Protein AF-A0A7V4UL95-F1 (afdb_monomer)

Foldseek 3Di:
DVVVVVVVVVVVVVVQCVVVVDDDCVSVDVVV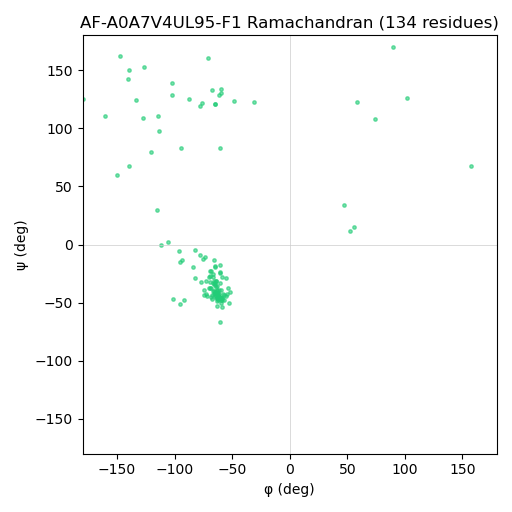VVVQVLLCQQLAVPDPRRSVVSCVPVVVVLVVLVVPVVCSVVVSVVVSVVSCVVPVRHPVVVVVVVQWDQDPPPRDTDGLPDLADPPPRDGSDDDDPPDDDDDD

Nearest PDB structures (foldseek):
  9dby-assembly1_M  TM=7.085E-01  e=1.133E+00  Homo sapiens
  4xxb-assembly1_B  TM=6.415E-01  e=1.133E+00  Homo sapiens
  2ebq-assembly1_A  TM=7.801E-01  e=3.509E+00  Homo sapiens
  6skf-assembly1_Bj  TM=6.062E-01  e=2.563E+00  Thermococcus kodakarensis
  7uhy-assembly1_C-2  TM=3.648E-01  e=6.176E+00  Homo sapiens

Mean predicted aligned error: 11.48 Å

pLDDT: mean 78.72, std 13.98, range [33.94, 96.75]

Solvent-accessible surface area (backbone atoms only — not comparable to full-atom values): 7995 Å² total; per-residue (Å²): 110,69,71,59,55,50,50,52,53,51,51,52,52,53,50,50,37,60,73,69,73,51,90,52,74,84,75,70,35,71,67,55,58,50,49,55,49,49,24,27,51,48,5,11,82,89,44,78,66,13,28,52,54,20,39,72,52,51,48,58,53,53,57,63,40,57,81,46,70,92,51,34,70,61,53,48,52,49,51,51,51,52,45,45,70,80,42,68,69,10,55,46,46,59,51,45,61,73,36,46,40,66,40,94,84,74,70,46,82,38,58,52,87,40,58,43,42,92,86,72,59,47,71,52,73,74,82,77,85,79,81,90,80,89,90,132

Structure (mmCIF, N/CA/C/O backbone):
data_AF-A0A7V4UL95-F1
#
_entry.id   AF-A0A7V4UL95-F1
#
loop_
_atom_site.group_PDB
_atom_site.id
_atom_site.type_symbol
_atom_site.label_atom_id
_atom_site.label_alt_id
_atom_site.label_comp_id
_atom_site.label_asym_id
_atom_site.label_entity_id
_atom_site.label_seq_id
_atom_site.pdbx_PDB_ins_code
_atom_site.Cartn_x
_atom_site.Cartn_y
_atom_site.Cartn_z
_atom_site.occupancy
_atom_site.B_iso_or_equiv
_atom_site.auth_seq_id
_atom_site.auth_comp_id
_atom_site.auth_asym_id
_atom_site.auth_atom_id
_atom_site.pdbx_PDB_model_num
ATOM 1 N N . ALA A 1 1 ? 19.830 -1.133 11.188 1.00 82.44 1 ALA A N 1
ATOM 2 C CA . ALA A 1 1 ? 18.578 -0.640 10.571 1.00 82.44 1 ALA A CA 1
ATOM 3 C C . ALA A 1 1 ? 18.788 -0.278 9.101 1.00 82.44 1 ALA A C 1
ATOM 5 O O . ALA A 1 1 ? 18.260 -0.992 8.261 1.00 82.44 1 ALA A O 1
ATOM 6 N N . PHE A 1 2 ? 19.622 0.724 8.783 1.00 91.94 2 PHE A N 1
ATOM 7 C CA . PHE A 1 2 ? 19.892 1.154 7.398 1.00 91.94 2 PHE A CA 1
ATOM 8 C C . PHE A 1 2 ? 20.370 0.042 6.453 1.00 91.94 2 PHE A C 1
ATOM 10 O O . PHE A 1 2 ? 19.880 -0.058 5.335 1.00 91.94 2 PHE A O 1
ATOM 17 N N . SER A 1 3 ? 21.272 -0.837 6.897 1.00 96.56 3 SER A N 1
ATOM 18 C CA . SER A 1 3 ? 21.757 -1.936 6.048 1.00 96.56 3 SER A CA 1
ATOM 19 C C . SER A 1 3 ? 20.659 -2.947 5.702 1.00 96.56 3 SER A C 1
ATOM 21 O O . SER A 1 3 ? 20.638 -3.474 4.597 1.00 96.56 3 SER A O 1
ATOM 23 N N . LEU A 1 4 ? 19.720 -3.191 6.624 1.00 95.38 4 LEU A N 1
ATOM 24 C CA . LEU A 1 4 ? 18.620 -4.130 6.404 1.00 95.38 4 LEU A CA 1
ATOM 25 C C . LEU A 1 4 ? 17.574 -3.539 5.450 1.00 95.38 4 LEU A C 1
ATOM 27 O O . LEU A 1 4 ? 17.138 -4.219 4.528 1.00 95.38 4 LEU A O 1
ATOM 31 N N . SER A 1 5 ? 17.209 -2.265 5.622 1.00 89.38 5 SER A N 1
ATOM 32 C CA . SER A 1 5 ? 16.299 -1.589 4.690 1.00 89.38 5 SER A CA 1
ATOM 33 C C . SER A 1 5 ? 16.923 -1.430 3.303 1.00 89.38 5 SER A C 1
ATOM 35 O O . SER A 1 5 ? 16.251 -1.674 2.306 1.00 89.38 5 SER A O 1
ATOM 37 N N . GLY A 1 6 ? 18.216 -1.099 3.232 1.00 94.31 6 GLY A N 1
ATOM 38 C CA . GLY A 1 6 ? 18.971 -1.037 1.980 1.00 94.31 6 GLY A CA 1
ATOM 39 C C . GLY A 1 6 ? 19.042 -2.386 1.261 1.00 94.31 6 GLY A C 1
ATOM 40 O O . GLY A 1 6 ? 18.874 -2.431 0.046 1.00 94.31 6 GLY A O 1
ATOM 41 N N . PHE A 1 7 ? 19.203 -3.487 2.003 1.00 96.75 7 PHE A N 1
ATOM 42 C CA . PHE A 1 7 ? 19.179 -4.840 1.442 1.00 96.75 7 PHE A CA 1
ATOM 43 C C . PHE A 1 7 ? 17.841 -5.156 0.758 1.00 96.75 7 PHE A C 1
ATOM 45 O O . PHE A 1 7 ? 17.829 -5.557 -0.404 1.00 96.75 7 PHE A O 1
ATOM 52 N N . PHE A 1 8 ? 16.710 -4.917 1.431 1.00 93.88 8 PHE A N 1
ATOM 53 C CA . PHE A 1 8 ? 15.386 -5.158 0.842 1.00 93.88 8 PHE A CA 1
ATOM 54 C C . PHE A 1 8 ? 15.054 -4.194 -0.303 1.00 93.88 8 PHE A C 1
ATOM 56 O O . PHE A 1 8 ? 14.474 -4.619 -1.301 1.00 93.88 8 PHE A O 1
ATOM 63 N N . ALA A 1 9 ? 15.450 -2.922 -0.199 1.00 90.94 9 ALA A N 1
ATOM 64 C CA . ALA A 1 9 ? 15.268 -1.947 -1.273 1.00 90.94 9 ALA A CA 1
ATOM 65 C C . ALA A 1 9 ? 16.047 -2.348 -2.539 1.00 90.94 9 ALA A C 1
ATOM 67 O O . ALA A 1 9 ? 15.487 -2.351 -3.635 1.00 90.94 9 ALA A O 1
ATOM 68 N N . GLY A 1 10 ? 17.311 -2.760 -2.384 1.00 92.44 10 GLY A N 1
ATOM 69 C CA . GLY A 1 10 ? 18.139 -3.254 -3.484 1.00 92.44 10 GLY A CA 1
ATOM 70 C C . GLY A 1 10 ? 17.596 -4.547 -4.095 1.00 92.44 10 GLY A C 1
ATOM 71 O O . GLY A 1 10 ? 17.496 -4.655 -5.317 1.00 92.44 10 GLY A O 1
ATOM 72 N N . LEU A 1 11 ? 17.170 -5.499 -3.257 1.00 95.94 11 LEU A N 1
ATOM 73 C CA . LEU A 1 11 ? 16.566 -6.756 -3.705 1.00 95.94 11 LEU A CA 1
ATOM 74 C C . LEU A 1 11 ? 15.290 -6.510 -4.523 1.00 95.94 11 LEU A C 1
ATOM 76 O O . LEU A 1 11 ? 15.137 -7.068 -5.609 1.00 95.94 11 LEU A O 1
ATOM 80 N N . SER A 1 12 ? 14.407 -5.632 -4.040 1.00 91.88 12 SER A N 1
ATOM 81 C CA . SER A 1 12 ? 13.183 -5.245 -4.746 1.00 91.88 12 SER A CA 1
ATOM 82 C C . SER A 1 12 ? 13.481 -4.603 -6.103 1.00 91.88 12 SER A C 1
ATOM 84 O O . SER A 1 12 ? 12.841 -4.951 -7.092 1.00 91.88 12 SER A O 1
ATOM 86 N N . GLY A 1 13 ? 14.451 -3.684 -6.178 1.00 89.00 13 GLY A N 1
ATOM 87 C CA . GLY A 1 13 ? 14.828 -3.022 -7.432 1.00 89.00 13 GLY A CA 1
ATOM 88 C C . GLY A 1 13 ? 15.465 -3.971 -8.455 1.00 89.00 13 GLY A C 1
ATOM 89 O O . GLY A 1 13 ? 15.145 -3.909 -9.646 1.00 89.00 13 GLY A O 1
ATOM 90 N N . GLY A 1 14 ? 16.313 -4.896 -7.994 1.00 90.94 14 GLY A N 1
ATOM 91 C CA . GLY A 1 14 ? 16.906 -5.934 -8.840 1.00 90.94 14 GLY A CA 1
ATOM 92 C C . GLY A 1 14 ? 15.854 -6.882 -9.421 1.00 90.94 14 GLY A C 1
ATOM 93 O O . GLY A 1 14 ? 15.835 -7.123 -10.628 1.00 90.94 14 GLY A O 1
ATOM 94 N N . LEU A 1 15 ? 14.924 -7.353 -8.582 1.00 92.69 15 LEU A N 1
ATOM 95 C CA . LEU A 1 15 ? 13.794 -8.189 -9.005 1.00 92.69 15 LEU A CA 1
ATOM 96 C C . LEU A 1 15 ? 12.866 -7.457 -9.979 1.00 92.69 15 LEU A C 1
ATOM 98 O O . LEU A 1 15 ? 12.469 -8.039 -10.986 1.00 92.69 15 LEU A O 1
ATOM 102 N N . TYR A 1 16 ? 12.552 -6.187 -9.714 1.00 88.62 16 TYR A N 1
ATOM 103 C CA . TYR A 1 16 ? 11.716 -5.370 -10.593 1.00 88.62 16 TYR A CA 1
ATOM 104 C C . TYR A 1 16 ? 12.315 -5.260 -12.000 1.00 88.62 16 TYR A C 1
ATOM 106 O O . TYR A 1 16 ? 11.634 -5.539 -12.984 1.00 88.62 16 TYR A O 1
ATOM 114 N N . THR A 1 17 ? 13.611 -4.950 -12.091 1.00 90.31 17 THR A N 1
ATOM 115 C CA . THR A 1 17 ? 14.327 -4.837 -13.372 1.00 90.31 17 THR A CA 1
ATOM 116 C C . THR A 1 17 ? 14.371 -6.174 -14.120 1.00 90.31 17 THR A C 1
ATOM 118 O O . THR A 1 17 ? 14.185 -6.225 -15.337 1.00 90.31 17 THR A O 1
ATOM 121 N N . HIS A 1 18 ? 14.563 -7.279 -13.394 1.00 90.44 18 HIS A N 1
ATOM 122 C CA . HIS A 1 18 ? 14.525 -8.619 -13.976 1.00 90.44 18 HIS A CA 1
ATOM 123 C C . HIS A 1 18 ? 13.129 -8.979 -14.512 1.00 90.44 18 HIS A C 1
ATOM 125 O O . HIS A 1 18 ? 13.011 -9.522 -15.609 1.00 90.44 18 HIS A O 1
ATOM 131 N N . PHE A 1 19 ? 12.070 -8.633 -13.774 1.00 89.50 19 PHE A N 1
ATOM 132 C CA . PHE A 1 19 ? 10.684 -8.908 -14.152 1.00 89.50 19 PHE A CA 1
ATOM 133 C C . PHE A 1 19 ? 10.269 -8.172 -15.431 1.00 89.50 19 PHE A C 1
ATOM 135 O O . PHE A 1 19 ? 9.703 -8.779 -16.339 1.00 89.50 19 PHE A O 1
ATOM 142 N N . ILE A 1 20 ? 10.594 -6.881 -15.536 1.00 88.25 20 ILE A N 1
ATOM 143 C CA . ILE A 1 20 ? 10.257 -6.061 -16.710 1.00 88.25 20 ILE A CA 1
ATOM 144 C C . ILE A 1 20 ? 11.183 -6.314 -17.912 1.00 88.25 20 ILE A C 1
ATOM 146 O O . ILE A 1 20 ? 10.901 -5.824 -19.002 1.00 88.25 20 ILE A O 1
ATOM 150 N N . ARG A 1 21 ? 12.276 -7.077 -17.728 1.00 87.38 21 ARG A N 1
ATOM 151 C CA . ARG A 1 21 ? 13.289 -7.447 -18.743 1.00 87.38 21 ARG A CA 1
ATOM 152 C C . ARG A 1 21 ? 13.955 -6.268 -19.464 1.00 87.38 21 ARG A C 1
ATOM 154 O O . ARG A 1 21 ? 14.589 -6.454 -20.500 1.00 87.38 21 ARG A O 1
ATOM 161 N N . ILE A 1 22 ? 13.814 -5.062 -18.928 1.00 83.00 22 ILE A N 1
ATOM 162 C CA . ILE A 1 22 ? 14.310 -3.814 -19.503 1.00 83.00 22 ILE A CA 1
ATOM 163 C C . ILE A 1 22 ? 14.993 -3.046 -18.377 1.00 83.00 22 ILE A C 1
ATOM 165 O O . ILE A 1 22 ? 14.385 -2.776 -17.346 1.00 83.00 22 ILE A O 1
ATOM 169 N N . ALA A 1 23 ? 16.258 -2.689 -18.582 1.00 80.50 23 ALA A N 1
ATOM 170 C CA . ALA A 1 23 ? 17.017 -1.834 -17.679 1.00 80.50 23 ALA A CA 1
ATOM 171 C C . ALA A 1 23 ? 17.323 -0.525 -18.411 1.00 80.50 23 ALA A C 1
ATOM 173 O O . ALA A 1 23 ? 18.240 -0.464 -19.227 1.00 80.50 23 ALA A O 1
ATOM 174 N N . GLY A 1 24 ? 16.517 0.509 -18.166 1.00 80.75 24 GLY A N 1
ATOM 175 C CA . GLY A 1 24 ? 16.679 1.812 -18.806 1.00 80.75 24 GLY A CA 1
ATOM 176 C C . GLY A 1 24 ? 16.249 2.963 -17.896 1.00 80.75 24 GLY A C 1
ATOM 177 O O . GLY A 1 24 ? 15.518 2.751 -16.929 1.00 80.75 24 GLY A O 1
ATOM 178 N N . PRO A 1 25 ? 16.666 4.206 -18.192 1.00 77.31 25 PRO A N 1
ATOM 179 C CA . PRO A 1 25 ? 16.261 5.375 -17.407 1.00 77.31 25 PRO A CA 1
ATOM 180 C C . PRO A 1 25 ? 14.738 5.592 -17.414 1.00 77.31 25 PRO A C 1
ATOM 182 O O . PRO A 1 25 ? 14.194 6.145 -16.467 1.00 77.31 25 PRO A O 1
ATOM 185 N N . SER A 1 26 ? 14.038 5.086 -18.433 1.00 78.31 26 SER A N 1
ATOM 186 C CA . SER A 1 26 ? 12.575 5.118 -18.538 1.00 78.31 26 SER A CA 1
ATOM 187 C C . SER A 1 26 ? 11.850 4.232 -17.516 1.00 78.31 26 SER A C 1
ATOM 189 O O . SER A 1 26 ? 10.690 4.480 -17.209 1.00 78.31 26 SER A O 1
ATOM 191 N N . THR A 1 27 ? 12.497 3.199 -16.968 1.00 73.38 27 THR A N 1
ATOM 192 C CA . THR A 1 27 ? 11.883 2.298 -15.973 1.00 73.38 27 THR A CA 1
ATOM 193 C C . THR A 1 27 ? 12.164 2.720 -14.530 1.00 73.38 27 THR A C 1
ATOM 195 O O . THR A 1 27 ? 11.528 2.210 -13.611 1.00 73.38 27 THR A O 1
ATOM 198 N N . LEU A 1 28 ? 13.111 3.643 -14.336 1.00 77.25 28 LEU A N 1
ATOM 199 C CA . LEU A 1 28 ? 13.547 4.197 -13.046 1.00 77.25 28 LEU A CA 1
ATOM 200 C C . LEU A 1 28 ? 13.220 5.692 -12.947 1.00 77.25 28 LEU A C 1
ATOM 202 O O . LEU A 1 28 ? 13.931 6.470 -12.312 1.00 77.25 28 LEU A O 1
ATOM 206 N N . GLU A 1 29 ? 12.151 6.097 -13.619 1.00 83.38 29 GLU A N 1
ATOM 207 C CA . GLU A 1 29 ? 11.704 7.476 -13.631 1.00 83.38 29 GLU A CA 1
ATOM 208 C C . GLU A 1 29 ? 11.120 7.884 -12.270 1.00 83.38 29 GLU A C 1
ATOM 210 O O . GLU A 1 29 ? 10.687 7.049 -11.469 1.00 83.38 29 GLU A O 1
ATOM 215 N N . VAL A 1 30 ? 11.043 9.193 -12.027 1.00 84.88 30 VAL A N 1
ATOM 216 C CA . VAL A 1 30 ? 10.516 9.772 -10.777 1.00 84.88 30 VAL A CA 1
ATOM 217 C C . VAL A 1 30 ? 9.097 9.269 -10.464 1.00 84.88 30 VAL A C 1
ATOM 219 O O . VAL A 1 30 ? 8.720 9.117 -9.301 1.00 84.88 30 VAL A O 1
ATOM 222 N N . SER A 1 31 ? 8.336 8.923 -11.501 1.00 84.06 31 SER A N 1
ATOM 223 C CA . SER A 1 31 ? 7.021 8.289 -11.418 1.00 84.06 31 SER A CA 1
ATOM 224 C C . SER A 1 31 ? 7.006 7.039 -10.529 1.00 84.06 31 SER A C 1
ATOM 226 O O . SER A 1 31 ? 6.085 6.887 -9.728 1.00 84.06 31 SER A O 1
ATOM 228 N N . LEU A 1 32 ? 8.031 6.178 -10.599 1.00 86.00 32 LEU A N 1
ATOM 229 C CA . LEU A 1 32 ? 8.124 4.963 -9.777 1.00 86.00 32 LEU A CA 1
ATOM 230 C C . LEU A 1 32 ? 8.268 5.304 -8.287 1.00 86.00 32 LEU A C 1
ATOM 232 O O . LEU A 1 32 ? 7.603 4.703 -7.441 1.00 86.00 32 LEU A O 1
ATOM 236 N N . SER A 1 33 ? 9.093 6.305 -7.972 1.00 88.50 33 SER A N 1
ATOM 237 C CA . SER A 1 33 ? 9.293 6.792 -6.603 1.00 88.50 33 SER A CA 1
ATOM 238 C C . SER A 1 33 ? 8.000 7.358 -6.018 1.00 88.50 33 SER A C 1
ATOM 240 O O . SER A 1 33 ? 7.637 7.023 -4.890 1.00 88.50 33 SER A O 1
ATOM 242 N N . PHE A 1 34 ? 7.258 8.156 -6.794 1.00 88.00 34 PHE A N 1
ATOM 243 C CA . PHE A 1 34 ? 5.942 8.638 -6.372 1.00 88.00 34 PHE A CA 1
ATOM 244 C C . PHE A 1 34 ? 4.953 7.494 -6.163 1.00 88.00 34 PHE A C 1
ATOM 246 O O . PHE A 1 34 ? 4.231 7.495 -5.171 1.00 88.00 34 PHE A O 1
ATOM 253 N N . GLN A 1 35 ? 4.943 6.493 -7.045 1.00 87.88 35 GLN A N 1
ATOM 254 C CA . GLN A 1 35 ? 4.062 5.333 -6.916 1.00 87.88 35 GLN A CA 1
ATOM 255 C C . GLN A 1 35 ? 4.301 4.588 -5.594 1.00 87.88 35 GLN A C 1
ATOM 257 O O . GLN A 1 35 ? 3.348 4.301 -4.871 1.00 87.88 35 GLN A O 1
ATOM 262 N N . ALA A 1 36 ? 5.569 4.354 -5.240 1.00 89.06 36 ALA A N 1
ATOM 263 C CA . ALA A 1 36 ? 5.948 3.708 -3.987 1.00 89.06 36 ALA A CA 1
ATOM 264 C C . ALA A 1 36 ? 5.491 4.508 -2.755 1.00 89.06 36 ALA A C 1
ATOM 266 O O . ALA A 1 36 ? 4.958 3.934 -1.802 1.00 89.06 36 ALA A O 1
ATOM 267 N N . ILE A 1 37 ? 5.645 5.836 -2.790 1.00 89.56 37 ILE A N 1
ATOM 268 C CA . ILE A 1 37 ? 5.182 6.732 -1.723 1.00 89.56 37 ILE A CA 1
ATOM 269 C C . ILE A 1 37 ? 3.654 6.692 -1.611 1.00 89.56 37 ILE A C 1
ATOM 271 O O . ILE A 1 37 ? 3.127 6.569 -0.509 1.00 89.56 37 ILE A O 1
ATOM 275 N N . ILE A 1 38 ? 2.934 6.742 -2.733 1.00 88.94 38 ILE A N 1
ATOM 276 C CA . ILE A 1 38 ? 1.467 6.702 -2.750 1.00 88.94 38 ILE A CA 1
ATOM 277 C C . ILE A 1 38 ? 0.958 5.394 -2.144 1.00 88.94 38 ILE A C 1
ATOM 279 O O . ILE A 1 38 ? 0.067 5.433 -1.299 1.00 88.94 38 ILE A O 1
ATOM 283 N N . TRP A 1 39 ? 1.537 4.246 -2.505 1.00 88.62 39 TRP A N 1
ATOM 284 C CA . TRP A 1 39 ? 1.162 2.964 -1.903 1.00 88.62 39 TRP A CA 1
ATOM 285 C C . TRP A 1 39 ? 1.391 2.940 -0.389 1.00 88.62 39 TRP A C 1
ATOM 287 O O . TRP A 1 39 ? 0.550 2.424 0.351 1.00 88.62 39 TRP A O 1
ATOM 297 N N . ALA A 1 40 ? 2.491 3.533 0.083 1.00 88.50 40 ALA A N 1
ATOM 298 C CA . ALA A 1 40 ? 2.797 3.619 1.506 1.00 88.50 40 ALA A CA 1
ATOM 299 C C . ALA A 1 40 ? 1.833 4.543 2.268 1.00 88.50 40 ALA A C 1
ATOM 301 O O . ALA A 1 40 ? 1.342 4.167 3.331 1.00 88.50 40 ALA A O 1
ATOM 302 N N . ILE A 1 41 ? 1.531 5.725 1.723 1.00 85.94 41 ILE A N 1
ATOM 303 C CA . ILE A 1 41 ? 0.617 6.694 2.345 1.00 85.94 41 ILE A CA 1
ATOM 304 C C . ILE A 1 41 ? -0.808 6.142 2.360 1.00 85.94 41 ILE A C 1
ATOM 306 O O . ILE A 1 41 ? -1.455 6.147 3.402 1.00 85.94 41 ILE A O 1
ATOM 310 N N . PHE A 1 42 ? -1.270 5.598 1.235 1.00 85.44 42 PHE A N 1
ATOM 311 C CA . PHE A 1 42 ? -2.602 5.013 1.113 1.00 85.44 42 PHE A CA 1
ATOM 312 C C . PHE A 1 42 ? -2.825 3.860 2.095 1.00 85.44 42 PHE A C 1
ATOM 314 O O . PHE A 1 42 ? -3.855 3.767 2.760 1.00 85.44 42 PHE A O 1
ATOM 321 N N . GLY A 1 43 ? -1.841 2.966 2.186 1.00 82.56 43 GLY A N 1
ATOM 322 C CA . GLY A 1 43 ? -1.872 1.841 3.107 1.00 82.56 43 GLY A CA 1
ATOM 323 C C . GLY A 1 43 ? -1.745 2.250 4.577 1.00 82.56 43 GLY A C 1
ATOM 324 O O . GLY A 1 43 ? -2.262 1.561 5.457 1.00 82.56 43 GLY A O 1
ATOM 325 N N . GLY A 1 44 ? -1.090 3.379 4.842 1.00 82.00 44 GLY A N 1
ATOM 326 C CA . GLY A 1 44 ? -0.774 3.917 6.161 1.00 82.00 44 GLY A CA 1
ATOM 327 C C . GLY A 1 44 ? 0.685 3.662 6.550 1.00 82.00 44 GLY A C 1
ATOM 328 O O . GLY A 1 44 ? 1.156 2.526 6.576 1.00 82.00 44 GLY A O 1
ATOM 329 N N . VAL A 1 45 ? 1.398 4.729 6.918 1.00 77.19 45 VAL A N 1
ATOM 330 C CA . VAL A 1 45 ? 2.854 4.725 7.186 1.00 77.19 45 VAL A CA 1
ATOM 331 C C . VAL A 1 45 ? 3.263 4.053 8.505 1.00 77.19 45 VAL A C 1
ATOM 333 O O . VAL A 1 45 ? 4.443 3.818 8.750 1.00 77.19 45 VAL A O 1
ATOM 336 N N . VAL A 1 46 ? 2.295 3.740 9.372 1.00 74.62 46 VAL A N 1
ATOM 337 C CA . VAL A 1 46 ? 2.534 3.301 10.759 1.00 74.62 46 VAL A CA 1
ATOM 338 C C . VAL A 1 46 ? 2.827 1.797 10.861 1.00 74.62 46 VAL A C 1
ATOM 340 O O . VAL A 1 46 ? 3.370 1.337 11.865 1.00 74.62 46 VAL A O 1
ATOM 343 N N . THR A 1 47 ? 2.472 0.997 9.849 1.00 81.25 47 THR A N 1
ATOM 344 C CA . THR A 1 47 ? 2.643 -0.466 9.888 1.00 81.25 47 THR A CA 1
ATOM 345 C C . THR A 1 47 ? 3.129 -1.015 8.555 1.00 81.25 47 THR A C 1
ATOM 347 O O . THR A 1 47 ? 2.768 -0.493 7.514 1.00 81.25 47 THR A O 1
ATOM 350 N N . ILE A 1 48 ? 3.883 -2.118 8.572 1.00 82.94 48 ILE A N 1
ATOM 351 C CA . ILE A 1 48 ? 4.340 -2.809 7.349 1.00 82.94 48 ILE A CA 1
ATOM 352 C C . ILE A 1 48 ? 3.149 -3.379 6.552 1.00 82.94 48 ILE A C 1
ATOM 354 O O . ILE A 1 48 ? 3.172 -3.411 5.325 1.00 82.94 48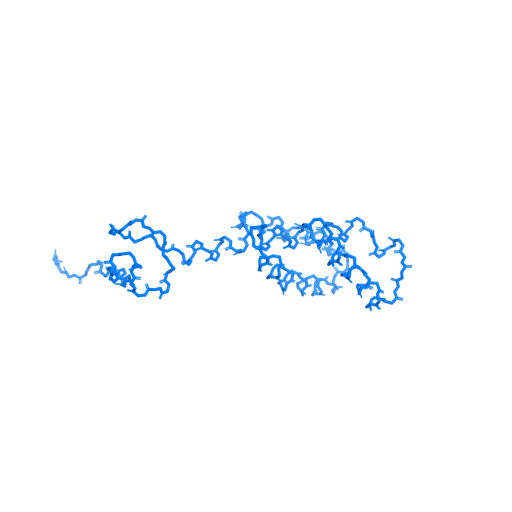 ILE A O 1
ATOM 358 N N . TYR A 1 49 ? 2.075 -3.780 7.240 1.00 82.75 49 TYR A N 1
ATOM 359 C CA . TYR A 1 49 ? 0.851 -4.295 6.616 1.00 82.75 49 TYR A CA 1
ATOM 360 C C . TYR A 1 49 ? 0.064 -3.223 5.850 1.00 82.75 49 TYR A C 1
ATOM 362 O O . TYR A 1 49 ? -0.674 -3.554 4.920 1.00 82.75 49 TYR A O 1
ATOM 370 N N . GLY A 1 50 ? 0.253 -1.946 6.193 1.00 85.06 50 GLY A N 1
ATOM 371 C CA . GLY A 1 50 ? -0.358 -0.823 5.492 1.00 85.06 50 GLY A CA 1
ATOM 372 C C . GLY A 1 50 ? 0.072 -0.768 4.030 1.00 85.06 50 GLY A C 1
ATOM 373 O O . GLY A 1 50 ? -0.748 -1.054 3.161 1.00 85.06 50 GLY A O 1
ATOM 374 N N . PRO A 1 51 ? 1.350 -0.494 3.721 1.00 88.19 51 PRO A N 1
ATOM 375 C CA . PRO A 1 51 ? 1.849 -0.453 2.353 1.00 88.19 51 PRO A CA 1
ATOM 376 C C . PRO A 1 51 ? 1.532 -1.726 1.565 1.00 88.19 51 PRO A C 1
ATOM 378 O O . PRO A 1 51 ? 1.165 -1.633 0.401 1.00 88.19 51 PRO A O 1
ATOM 381 N N . IL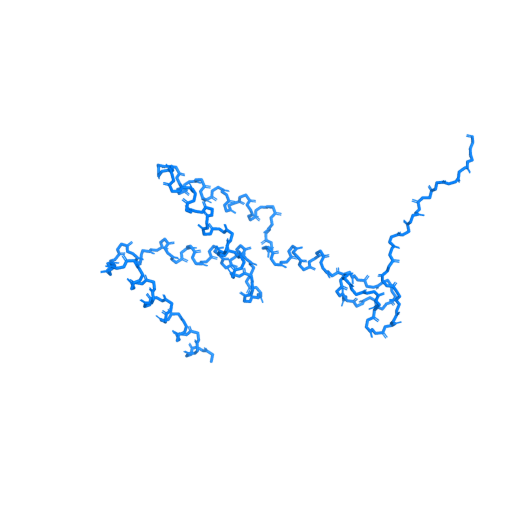E A 1 52 ? 1.592 -2.908 2.197 1.00 89.75 52 ILE A N 1
ATOM 382 C CA . ILE A 1 52 ? 1.224 -4.178 1.550 1.00 89.75 52 ILE A CA 1
ATOM 383 C C . ILE A 1 52 ? -0.228 -4.131 1.057 1.00 89.75 52 ILE A C 1
ATOM 385 O O . ILE A 1 52 ? -0.479 -4.343 -0.127 1.00 89.75 52 ILE A O 1
ATOM 389 N N . THR A 1 53 ? -1.183 -3.810 1.933 1.00 86.56 53 THR A N 1
ATOM 390 C CA . THR A 1 53 ? -2.600 -3.701 1.542 1.00 86.56 53 THR A CA 1
ATOM 391 C C . THR A 1 53 ? -2.833 -2.584 0.521 1.00 86.56 53 THR A C 1
ATOM 393 O O . THR A 1 53 ? -3.605 -2.771 -0.418 1.00 86.56 53 THR A O 1
ATOM 396 N N . GLY A 1 54 ? -2.108 -1.467 0.631 1.00 87.25 54 GLY A N 1
ATOM 397 C CA . GLY A 1 54 ? -2.153 -0.375 -0.340 1.00 87.25 54 GLY A CA 1
ATOM 398 C C . GLY A 1 54 ? -1.713 -0.789 -1.745 1.00 87.25 54 GLY A C 1
ATOM 399 O O . GLY A 1 54 ? -2.425 -0.501 -2.705 1.00 87.25 54 GLY A O 1
ATOM 400 N N . VAL A 1 55 ? -0.602 -1.522 -1.878 1.00 90.62 55 VAL A N 1
ATOM 401 C CA . VAL A 1 55 ? -0.157 -2.078 -3.168 1.00 90.62 55 VAL A CA 1
ATOM 402 C C . VAL A 1 55 ? -1.193 -3.060 -3.713 1.00 90.62 55 VAL A C 1
ATOM 404 O O . VAL A 1 55 ? -1.582 -2.942 -4.870 1.00 90.62 55 VAL A O 1
ATOM 407 N N . PHE A 1 56 ? -1.688 -3.989 -2.890 1.00 90.88 56 PHE A N 1
ATOM 408 C CA . PHE A 1 56 ? -2.659 -5.002 -3.327 1.00 90.88 56 PHE A CA 1
ATOM 409 C C . PHE A 1 56 ? -3.974 -4.417 -3.858 1.00 90.88 56 PHE A C 1
ATOM 411 O O . PHE A 1 56 ? -4.642 -5.075 -4.647 1.00 90.88 56 PHE A O 1
ATOM 418 N N . ILE A 1 57 ? -4.343 -3.201 -3.452 1.00 88.38 57 ILE A N 1
ATOM 419 C CA . ILE A 1 57 ? -5.558 -2.520 -3.914 1.00 88.38 57 ILE A CA 1
ATOM 420 C C . ILE A 1 57 ? -5.250 -1.580 -5.084 1.00 88.38 57 ILE A C 1
ATOM 422 O O . ILE A 1 57 ? -5.902 -1.640 -6.126 1.00 88.38 57 ILE A O 1
ATOM 426 N N . LEU A 1 58 ? -4.247 -0.711 -4.934 1.00 88.25 58 LEU A N 1
ATOM 427 C CA . LEU A 1 58 ? -3.957 0.330 -5.919 1.00 88.25 58 LEU A CA 1
ATOM 428 C C . LEU A 1 58 ? -3.243 -0.196 -7.166 1.00 88.25 58 LEU A C 1
ATOM 430 O O . LEU A 1 58 ? -3.447 0.350 -8.247 1.00 88.25 58 LEU A O 1
ATOM 434 N N . TYR A 1 59 ? -2.407 -1.230 -7.045 1.00 89.44 59 TYR A N 1
ATOM 435 C CA . TYR A 1 59 ? -1.707 -1.812 -8.190 1.00 89.44 59 TYR A CA 1
ATOM 436 C C . TYR A 1 59 ? -2.664 -2.431 -9.222 1.00 89.44 59 TYR A C 1
ATOM 438 O O . TYR A 1 59 ? -2.604 -2.019 -10.381 1.00 89.44 59 TYR A O 1
ATOM 446 N N . PRO A 1 60 ? -3.593 -3.344 -8.859 1.00 89.62 60 PRO A N 1
ATOM 447 C CA . PRO A 1 60 ? -4.544 -3.870 -9.835 1.00 89.62 60 PRO A CA 1
ATOM 448 C C . PRO A 1 60 ? -5.470 -2.779 -10.366 1.00 89.62 60 PRO A C 1
ATOM 450 O O . PRO A 1 60 ? -5.751 -2.764 -11.559 1.00 89.62 60 PRO A O 1
ATOM 453 N N . LEU A 1 61 ? -5.885 -1.823 -9.526 1.00 86.94 61 LEU A N 1
ATOM 454 C CA . LEU A 1 61 ? -6.651 -0.662 -9.982 1.00 86.94 61 LEU A CA 1
ATOM 455 C C . LEU A 1 61 ? -5.907 0.089 -11.097 1.00 86.94 61 LEU A C 1
ATOM 457 O O . LEU A 1 61 ? -6.493 0.417 -12.125 1.00 86.94 61 LEU A O 1
ATOM 461 N N . MET A 1 62 ? -4.600 0.294 -10.937 1.00 82.88 62 MET A N 1
ATOM 462 C CA . MET A 1 62 ? -3.769 0.923 -11.959 1.00 82.88 62 MET A CA 1
ATOM 463 C C . MET A 1 62 ? -3.615 0.103 -13.234 1.00 82.88 62 MET A C 1
ATOM 465 O O . MET A 1 62 ? -3.512 0.695 -14.312 1.00 82.88 62 MET A O 1
ATOM 469 N N . GLU A 1 63 ? -3.609 -1.223 -13.124 1.00 87.38 63 GLU A N 1
ATOM 470 C CA . GLU A 1 63 ? -3.591 -2.110 -14.285 1.00 87.38 63 GLU A CA 1
ATOM 471 C C . GLU A 1 63 ? -4.931 -2.066 -15.035 1.00 87.38 63 GLU A C 1
ATOM 473 O O . GLU A 1 63 ? -4.938 -2.008 -16.259 1.00 87.38 63 GLU A O 1
ATOM 478 N N . PHE A 1 64 ? -6.068 -1.966 -14.337 1.00 86.69 64 PHE A N 1
ATOM 479 C CA . PHE A 1 64 ? -7.370 -1.739 -14.981 1.00 86.69 64 PHE A CA 1
ATOM 480 C C . PHE A 1 64 ? -7.430 -0.392 -15.709 1.00 86.69 64 PHE A C 1
ATOM 482 O O . PHE A 1 64 ? -7.935 -0.303 -16.827 1.00 86.69 64 PHE A O 1
ATOM 489 N N . LEU A 1 65 ? -6.856 0.658 -15.117 1.00 83.88 65 LEU A N 1
ATOM 490 C CA . LEU A 1 65 ? -6.756 1.976 -15.750 1.00 83.88 65 LEU A CA 1
ATOM 491 C C . LEU A 1 65 ? -5.858 1.983 -16.998 1.00 83.88 65 LEU A C 1
ATOM 493 O O . LEU A 1 65 ? -5.898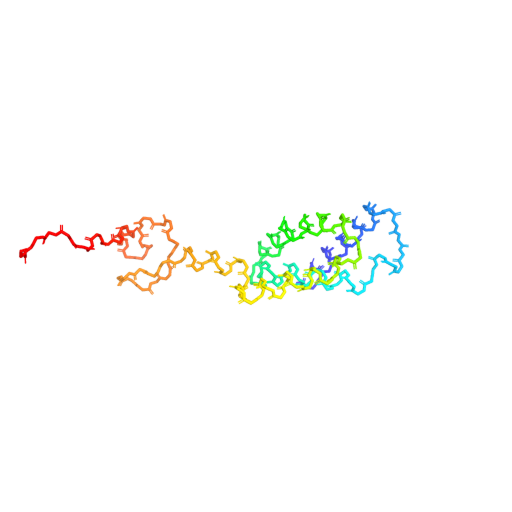 2.937 -17.775 1.00 83.88 65 LEU A O 1
ATOM 497 N N . ARG A 1 66 ? -5.062 0.933 -17.228 1.00 80.75 66 ARG A N 1
ATOM 498 C CA . ARG A 1 66 ? -4.196 0.808 -18.408 1.00 80.75 66 ARG A CA 1
ATOM 499 C C . ARG A 1 66 ? -4.977 0.718 -19.722 1.00 80.75 66 ARG A C 1
ATOM 501 O O . ARG A 1 66 ? -4.409 0.993 -20.773 1.00 80.75 66 ARG A O 1
ATOM 508 N N . ILE A 1 67 ? -6.267 0.386 -19.661 1.00 82.38 67 ILE A N 1
ATOM 509 C CA . ILE A 1 67 ? -7.162 0.300 -20.823 1.00 82.38 67 ILE A CA 1
ATOM 510 C C . ILE A 1 67 ? -7.402 1.689 -21.457 1.00 82.38 67 ILE A C 1
ATOM 512 O O . ILE A 1 67 ? -7.663 1.774 -22.654 1.00 82.38 67 ILE A O 1
ATOM 516 N N . LEU A 1 68 ? -7.268 2.781 -20.689 1.00 82.94 68 LEU A N 1
ATOM 517 C CA . LEU A 1 68 ? -7.475 4.166 -21.141 1.00 82.94 68 LEU A CA 1
ATOM 518 C C . LEU A 1 68 ? -6.187 4.998 -20.952 1.00 82.94 68 LEU A C 1
ATOM 520 O O . LEU A 1 68 ? -6.068 5.747 -19.976 1.00 82.94 68 LEU A O 1
ATOM 524 N N . PRO A 1 69 ? -5.194 4.879 -21.855 1.00 78.12 69 PRO A N 1
ATOM 525 C CA . PRO A 1 69 ? -3.856 5.438 -21.648 1.00 78.12 69 PRO A CA 1
ATOM 526 C C . PRO A 1 69 ? -3.813 6.973 -21.607 1.00 78.12 69 PRO A C 1
ATOM 528 O O . PRO A 1 69 ? -3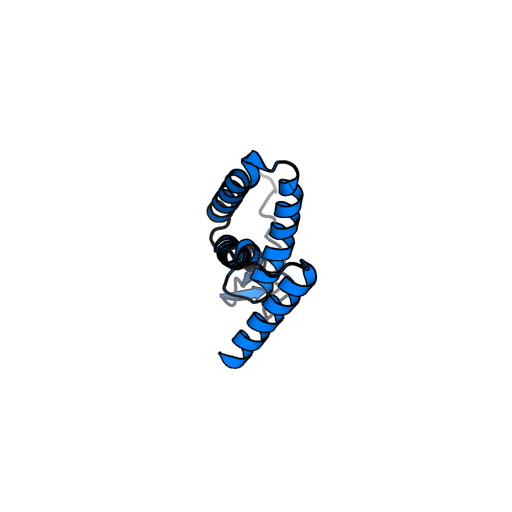.000 7.527 -20.871 1.00 78.12 69 PRO A O 1
ATOM 531 N N . GLU A 1 70 ? -4.695 7.663 -22.335 1.00 83.44 70 GLU A N 1
ATOM 532 C CA . GLU A 1 70 ? -4.677 9.132 -22.457 1.00 83.44 70 GLU A CA 1
ATOM 533 C C . GLU A 1 70 ? -5.054 9.859 -21.163 1.00 83.44 70 GLU A C 1
ATOM 535 O O . GLU A 1 70 ? -4.516 10.926 -20.874 1.00 83.44 70 GLU A O 1
ATOM 540 N N . ILE A 1 71 ? -5.938 9.276 -20.349 1.00 85.12 71 ILE A N 1
ATOM 541 C CA . ILE A 1 71 ? -6.444 9.911 -19.120 1.00 85.12 71 ILE A CA 1
ATOM 542 C C . ILE A 1 71 ? -5.969 9.224 -17.836 1.00 85.12 71 ILE A C 1
ATOM 544 O O . ILE A 1 71 ? -6.283 9.696 -16.744 1.00 85.12 71 ILE A O 1
ATOM 548 N N . ARG A 1 72 ? -5.174 8.148 -17.933 1.00 83.75 72 ARG A N 1
ATOM 549 C CA . ARG A 1 72 ? -4.720 7.336 -16.789 1.00 83.75 72 ARG A CA 1
ATOM 550 C C . ARG A 1 72 ? -4.064 8.160 -15.683 1.00 83.75 72 ARG A C 1
ATOM 552 O O . ARG A 1 72 ? -4.423 7.999 -14.521 1.00 83.75 72 ARG A O 1
ATOM 559 N N . THR A 1 73 ? -3.105 9.022 -16.021 1.00 81.75 73 THR A N 1
ATOM 560 C CA . THR A 1 73 ? -2.347 9.800 -15.023 1.00 81.75 73 THR A CA 1
ATOM 561 C C . THR A 1 73 ? -3.250 10.772 -14.267 1.00 81.75 73 THR A C 1
ATOM 563 O O . THR A 1 73 ? -3.145 10.897 -13.047 1.00 81.75 73 THR A O 1
ATOM 566 N N . LEU A 1 74 ? -4.179 11.414 -14.980 1.00 87.62 74 LEU A N 1
ATOM 567 C CA . LEU A 1 74 ? -5.116 12.376 -14.409 1.00 87.62 74 LEU A CA 1
ATOM 568 C C . LEU A 1 74 ? -6.175 11.671 -13.550 1.00 87.62 74 LEU A C 1
ATOM 570 O O . LEU A 1 74 ? -6.426 12.088 -12.421 1.00 87.62 74 LEU A O 1
ATOM 574 N N . LEU A 1 75 ? -6.724 10.554 -14.039 1.00 88.12 75 LEU A N 1
ATOM 575 C CA . LEU A 1 75 ? -7.682 9.735 -13.298 1.00 88.12 75 LEU A CA 1
ATOM 576 C C . LEU A 1 75 ? -7.053 9.150 -12.029 1.00 88.12 75 LEU A C 1
ATOM 578 O O . LEU A 1 75 ? -7.669 9.176 -10.970 1.00 88.12 75 LEU A O 1
ATOM 582 N N . PHE A 1 76 ? -5.810 8.671 -12.108 1.00 84.81 76 PHE A N 1
ATOM 583 C CA . PHE A 1 76 ? -5.093 8.162 -10.945 1.00 84.81 76 PHE A CA 1
ATOM 584 C C . PHE A 1 76 ? -4.863 9.242 -9.891 1.00 84.81 76 PHE A C 1
ATOM 586 O O . PHE A 1 76 ? -5.167 9.017 -8.723 1.00 84.81 76 PHE A O 1
ATOM 593 N N . GLY A 1 77 ? -4.370 10.418 -10.293 1.00 87.69 77 GLY A N 1
ATOM 594 C CA . GLY A 1 77 ? -4.195 11.542 -9.374 1.00 87.69 77 GLY A CA 1
ATOM 595 C C . GLY A 1 77 ? -5.510 11.927 -8.694 1.00 87.69 77 GLY A C 1
ATOM 596 O O . GLY A 1 77 ? -5.545 12.097 -7.478 1.00 87.69 77 GLY A O 1
ATOM 597 N N . LEU A 1 78 ? -6.607 11.970 -9.455 1.00 89.75 78 LEU A N 1
ATOM 598 C CA . LEU A 1 78 ? -7.939 12.250 -8.925 1.00 89.75 78 LEU A CA 1
ATOM 599 C C . LEU A 1 78 ? -8.397 11.188 -7.916 1.00 89.75 78 LEU A C 1
ATOM 601 O O . LEU A 1 78 ? -8.855 11.539 -6.833 1.00 89.75 78 LEU A O 1
ATOM 605 N N . ILE A 1 79 ? -8.243 9.901 -8.238 1.00 86.62 79 ILE A N 1
ATOM 606 C CA . ILE A 1 79 ? -8.579 8.789 -7.337 1.00 86.62 79 ILE A CA 1
ATOM 607 C C . ILE A 1 79 ? -7.780 8.899 -6.038 1.00 86.62 79 ILE A C 1
ATOM 609 O O . ILE A 1 79 ? -8.349 8.780 -4.956 1.00 86.62 79 ILE A O 1
ATOM 613 N N . VAL A 1 80 ? -6.475 9.163 -6.128 1.00 85.12 80 VAL A N 1
ATOM 614 C CA . VAL A 1 80 ? -5.617 9.325 -4.949 1.00 85.12 80 VAL A CA 1
ATOM 615 C C . VAL A 1 80 ? -6.073 10.517 -4.109 1.00 85.12 80 VAL A C 1
ATOM 617 O O . VAL A 1 80 ? -6.218 10.368 -2.901 1.00 85.12 80 VAL A O 1
ATOM 620 N N . ILE A 1 81 ? -6.364 11.668 -4.723 1.00 88.88 81 ILE A N 1
ATOM 621 C CA . ILE A 1 81 ? -6.871 12.856 -4.017 1.00 88.88 81 ILE A CA 1
ATOM 622 C C . ILE A 1 81 ? -8.196 12.555 -3.314 1.00 88.88 81 ILE A C 1
ATOM 624 O O . ILE A 1 81 ? -8.338 12.872 -2.137 1.00 88.88 81 ILE A O 1
ATOM 628 N N . ILE A 1 82 ? -9.146 11.920 -4.007 1.00 87.19 82 ILE A N 1
ATOM 629 C CA . ILE A 1 82 ? -10.435 11.518 -3.431 1.00 87.19 82 ILE A CA 1
ATOM 630 C C . ILE A 1 82 ? -10.193 10.625 -2.217 1.00 87.19 82 ILE A C 1
ATOM 632 O O . ILE 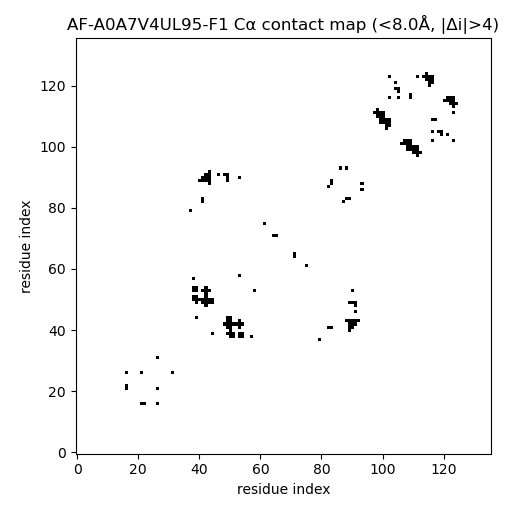A 1 82 ? -10.752 10.868 -1.152 1.00 87.19 82 ILE A O 1
ATOM 636 N N . ILE A 1 83 ? -9.332 9.618 -2.337 1.00 80.12 83 ILE A N 1
ATOM 637 C CA . ILE A 1 83 ? -9.125 8.677 -1.239 1.00 80.12 83 ILE A CA 1
ATOM 638 C C . ILE A 1 83 ? -8.402 9.343 -0.064 1.00 80.12 83 ILE A C 1
ATOM 640 O O . ILE A 1 83 ? -8.795 9.115 1.074 1.00 80.12 83 ILE A O 1
ATOM 644 N N . LEU A 1 84 ? -7.438 10.232 -0.307 1.00 81.56 84 LEU A N 1
ATOM 645 C CA . LEU A 1 84 ? -6.824 11.030 0.758 1.00 81.56 84 LEU A CA 1
ATOM 646 C C . LEU A 1 84 ? -7.827 11.981 1.434 1.00 81.56 84 LEU A C 1
ATOM 648 O O . LEU A 1 84 ? -7.702 12.238 2.625 1.00 81.56 84 LEU A O 1
ATOM 652 N N . LEU A 1 85 ? -8.834 12.480 0.713 1.00 83.06 85 LEU A N 1
ATOM 653 C CA . LEU A 1 85 ? -9.902 13.318 1.274 1.00 83.06 85 LEU A CA 1
ATOM 654 C C . LEU A 1 85 ? -10.881 12.522 2.144 1.00 83.06 85 LEU A C 1
ATOM 656 O O . LEU A 1 85 ? -11.271 12.987 3.211 1.00 83.06 85 LEU A O 1
ATOM 660 N N . PHE A 1 86 ? -11.284 11.330 1.699 1.00 78.25 86 PHE A N 1
ATOM 661 C CA . PHE A 1 86 ? -12.235 10.487 2.431 1.00 78.25 86 PHE A CA 1
ATOM 662 C C . PHE A 1 86 ? -11.577 9.664 3.550 1.00 78.25 86 PHE A C 1
ATOM 664 O O . PHE A 1 86 ? -12.237 9.335 4.533 1.00 78.25 86 PHE A O 1
ATOM 671 N N . MET A 1 87 ? -10.298 9.311 3.404 1.00 75.19 87 MET A N 1
ATOM 672 C CA . MET A 1 87 ? -9.524 8.470 4.325 1.00 75.19 87 MET A CA 1
ATOM 673 C C . MET A 1 87 ? -8.082 9.010 4.488 1.00 75.19 87 MET A C 1
ATOM 675 O O . MET A 1 87 ? -7.125 8.354 4.068 1.00 75.19 87 MET A O 1
ATOM 679 N N . PRO A 1 88 ? -7.899 10.194 5.112 1.00 68.00 88 PRO A N 1
ATOM 680 C CA . PRO A 1 88 ? -6.602 10.883 5.211 1.00 68.00 88 PRO A CA 1
ATOM 681 C C . PRO A 1 88 ? -5.572 10.148 6.067 1.00 68.00 88 PRO A C 1
ATOM 683 O O . PRO A 1 88 ? -4.371 10.270 5.839 1.00 68.00 88 PRO A O 1
ATOM 686 N N . GLU A 1 89 ? -6.028 9.371 7.047 1.00 68.31 89 GLU A N 1
ATOM 687 C CA . GLU A 1 89 ? -5.134 8.608 7.916 1.00 68.31 89 GLU A CA 1
ATOM 688 C C . GLU A 1 89 ? -4.680 7.265 7.293 1.00 68.31 89 GLU A C 1
ATOM 690 O O . GLU A 1 89 ? -3.814 6.579 7.842 1.00 68.31 89 GLU A O 1
ATOM 695 N N . GLY A 1 90 ? -5.212 6.914 6.116 1.00 73.38 90 GLY A N 1
ATOM 696 C CA . GLY A 1 90 ? -4.912 5.680 5.395 1.00 73.38 90 GLY A CA 1
ATOM 697 C C . GLY A 1 90 ? -5.834 4.511 5.752 1.00 73.38 90 GLY A C 1
ATOM 698 O O . GLY A 1 90 ? -6.634 4.547 6.687 1.00 73.38 90 GLY A O 1
ATOM 699 N N . LEU A 1 91 ? -5.730 3.429 4.979 1.00 71.19 91 LEU A N 1
ATOM 700 C CA . LEU A 1 91 ? -6.618 2.273 5.123 1.00 71.19 91 LEU A CA 1
ATOM 701 C C . LEU A 1 91 ? -6.441 1.563 6.476 1.00 71.19 91 LEU A C 1
ATOM 703 O O . LEU A 1 91 ? -7.402 1.063 7.058 1.00 71.19 91 LEU A O 1
ATOM 707 N N . THR A 1 92 ? -5.216 1.522 7.006 1.00 66.44 92 THR A N 1
ATOM 708 C CA . THR A 1 92 ? -4.934 0.818 8.267 1.00 66.44 92 THR A CA 1
ATOM 709 C C . THR A 1 92 ? -5.464 1.520 9.508 1.00 66.44 92 THR A C 1
ATOM 711 O O . THR A 1 92 ? -5.834 0.825 10.454 1.00 66.44 92 THR A O 1
ATOM 714 N N . THR A 1 93 ? -5.531 2.849 9.539 1.00 67.88 93 THR A N 1
ATOM 715 C CA . THR A 1 93 ? -6.132 3.578 10.667 1.00 67.88 93 THR A CA 1
ATOM 716 C C . THR A 1 93 ? -7.648 3.475 10.632 1.00 67.88 93 THR A C 1
ATOM 718 O O . THR A 1 93 ? -8.238 3.178 11.661 1.00 67.88 93 THR A O 1
ATOM 721 N N . TRP A 1 94 ? -8.269 3.543 9.448 1.00 68.19 94 TRP A N 1
ATOM 722 C CA . TRP A 1 94 ? -9.706 3.298 9.293 1.00 68.19 94 TRP A CA 1
ATOM 723 C C . TRP A 1 94 ? -10.104 1.903 9.798 1.00 68.19 94 TRP A C 1
ATOM 725 O O . TRP A 1 94 ? -11.092 1.741 10.517 1.00 68.19 94 TRP A O 1
ATOM 735 N N . ILE A 1 95 ? -9.297 0.883 9.479 1.00 68.62 95 ILE A N 1
ATOM 736 C CA . ILE A 1 95 ? -9.496 -0.473 10.002 1.00 68.62 95 ILE A CA 1
ATOM 737 C C . ILE A 1 95 ? -9.238 -0.514 11.517 1.00 68.62 95 ILE A C 1
ATOM 739 O O . ILE A 1 95 ? -10.018 -1.131 12.237 1.00 68.62 95 ILE A O 1
ATOM 743 N N . ARG A 1 96 ? -8.182 0.134 12.030 1.00 68.12 96 ARG A N 1
ATOM 744 C CA . ARG A 1 96 ? -7.884 0.172 13.476 1.00 68.12 96 ARG A CA 1
ATOM 745 C C . ARG A 1 96 ? -8.981 0.851 14.289 1.00 68.12 96 ARG A C 1
ATOM 747 O O . ARG A 1 96 ? -9.384 0.276 15.291 1.00 68.12 96 ARG A O 1
ATOM 754 N N . ASP A 1 97 ? -9.509 1.980 13.838 1.00 67.94 97 ASP A N 1
ATOM 755 C CA . ASP A 1 97 ? -10.598 2.698 14.509 1.00 67.94 97 ASP A CA 1
ATOM 756 C C . ASP A 1 97 ? -11.892 1.882 14.523 1.00 67.94 97 ASP A C 1
ATOM 758 O O . ASP A 1 97 ? -12.639 1.905 15.498 1.00 67.94 97 ASP A O 1
ATOM 762 N N . ARG A 1 98 ? -12.144 1.080 13.480 1.00 66.50 98 ARG A N 1
ATOM 763 C CA . ARG A 1 98 ? -13.244 0.101 13.486 1.00 66.50 98 ARG A CA 1
ATOM 764 C C . ARG A 1 98 ? -12.986 -1.068 14.445 1.00 66.50 98 ARG A C 1
ATOM 766 O O . ARG A 1 98 ? -13.932 -1.700 14.908 1.00 66.50 98 ARG A O 1
ATOM 773 N N . MET A 1 99 ? -11.719 -1.402 14.684 1.00 67.19 99 MET A N 1
ATOM 774 C CA . MET A 1 99 ? -11.293 -2.551 15.481 1.00 67.19 99 MET A CA 1
ATOM 775 C C . MET A 1 99 ? -10.968 -2.217 16.936 1.00 67.19 99 MET A C 1
ATOM 777 O O . MET A 1 99 ? -10.700 -3.151 17.685 1.00 67.19 99 MET A O 1
ATOM 781 N N . GLU A 1 100 ? -10.969 -0.962 17.369 1.00 67.06 100 GLU A N 1
ATOM 782 C CA . GLU A 1 100 ? -10.674 -0.598 18.754 1.00 67.06 100 GLU A CA 1
ATOM 783 C C . GLU A 1 100 ? -11.905 -0.003 19.419 1.00 67.06 100 GLU A C 1
ATOM 785 O O . GLU A 1 100 ? -12.341 1.102 19.118 1.00 67.06 100 GLU A O 1
ATOM 790 N N . GLU A 1 101 ? -12.457 -0.762 20.362 1.00 68.69 101 GLU A N 1
ATOM 791 C CA . GLU A 1 101 ? -13.506 -0.275 21.242 1.00 68.69 101 GLU A CA 1
ATOM 792 C C . GLU A 1 101 ? -12.888 0.054 22.601 1.00 68.69 101 GLU A C 1
ATOM 794 O O . GLU A 1 101 ? -12.158 -0.742 23.209 1.00 68.69 101 GLU A O 1
ATOM 799 N N . GLU A 1 102 ? -13.168 1.262 23.079 1.00 73.81 102 GLU A N 1
ATOM 800 C CA . GLU A 1 102 ? -12.802 1.677 24.422 1.00 73.81 102 GLU A CA 1
ATOM 801 C C . GLU A 1 102 ? -13.764 1.024 25.415 1.00 73.81 102 GLU A C 1
ATOM 803 O O . GLU A 1 102 ? -14.982 1.201 25.349 1.00 73.81 102 GLU A O 1
ATOM 808 N N . CYS A 1 103 ? -13.232 0.245 26.355 1.00 72.62 103 CYS A N 1
ATOM 809 C CA . CYS A 1 103 ? -14.090 -0.386 27.347 1.00 72.62 103 CYS A CA 1
ATOM 810 C C . CYS A 1 103 ? -14.702 0.672 28.289 1.00 72.62 103 CYS A C 1
ATOM 812 O O . CYS A 1 103 ? -13.952 1.461 28.872 1.00 72.62 103 CYS A O 1
ATOM 814 N N . PRO A 1 104 ? -16.020 0.636 28.568 1.00 74.56 104 PRO A N 1
ATOM 815 C CA . PRO A 1 104 ? -16.688 1.631 29.414 1.00 74.56 104 PRO A CA 1
ATOM 816 C C . PRO A 1 104 ? -16.225 1.621 30.880 1.00 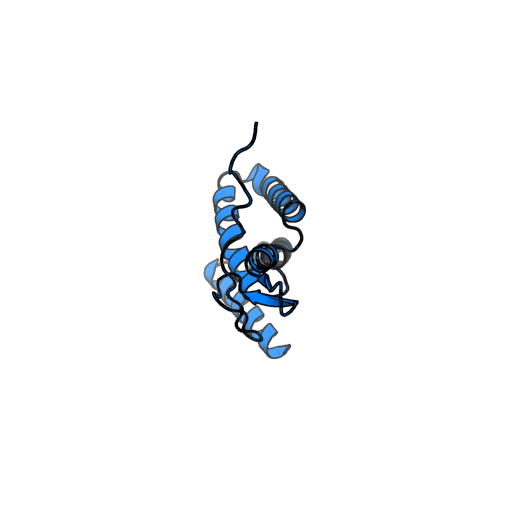74.56 104 PRO A C 1
ATOM 818 O O . PRO A 1 104 ? -16.433 2.595 31.596 1.00 74.56 104 PRO A O 1
ATOM 821 N N . ARG A 1 105 ? -15.606 0.522 31.342 1.00 78.19 105 ARG A N 1
ATOM 822 C CA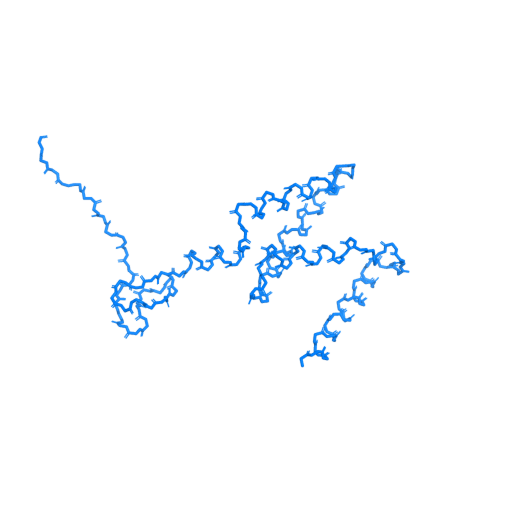 . ARG A 1 105 ? -15.214 0.321 32.749 1.00 78.19 105 ARG A CA 1
ATOM 823 C C . ARG A 1 105 ? -13.729 0.573 33.004 1.00 78.19 105 ARG A C 1
ATOM 825 O O . ARG A 1 105 ? -13.385 1.220 33.985 1.00 78.19 105 ARG A O 1
ATOM 832 N N . CYS A 1 106 ? -12.862 0.020 32.151 1.00 83.31 106 CYS A N 1
ATOM 833 C CA . CYS A 1 106 ? -11.401 0.095 32.281 1.00 83.31 106 CYS A CA 1
ATOM 834 C C . CYS A 1 106 ? -10.792 1.249 31.446 1.00 83.31 106 CYS A C 1
ATOM 836 O O . CYS A 1 106 ? -9.645 1.603 31.694 1.00 83.31 106 CYS A O 1
ATOM 838 N N . LYS A 1 107 ? -11.536 1.833 30.486 1.00 80.25 107 LYS A N 1
ATOM 839 C CA . LYS A 1 107 ? -11.093 2.892 29.550 1.00 80.25 107 LYS A CA 1
ATOM 840 C C . LYS A 1 107 ? -9.739 2.610 28.883 1.00 80.25 107 LYS A C 1
ATOM 842 O O . LYS A 1 107 ? -8.920 3.492 28.670 1.00 80.25 107 LYS A O 1
ATOM 847 N N . VAL A 1 108 ? -9.492 1.327 28.638 1.00 82.12 108 VAL A N 1
ATOM 848 C CA . VAL A 1 108 ? -8.350 0.836 27.871 1.00 82.12 108 VAL A CA 1
ATOM 849 C C . VAL A 1 108 ? -8.848 0.461 26.483 1.00 82.12 108 VAL A C 1
ATOM 851 O O . VAL A 1 108 ? -9.910 -0.162 26.353 1.00 82.12 108 VAL A O 1
ATOM 854 N N . ARG A 1 109 ? -8.068 0.794 25.453 1.00 75.56 109 ARG A N 1
ATOM 855 C CA . ARG A 1 109 ? -8.323 0.339 24.083 1.00 75.56 109 ARG A CA 1
ATOM 856 C C . ARG A 1 109 ? -8.171 -1.177 24.033 1.00 75.56 109 ARG A C 1
ATOM 858 O O . ARG A 1 109 ? -7.118 -1.721 24.375 1.00 75.56 109 ARG A O 1
ATOM 865 N N . ASN A 1 110 ? -9.232 -1.868 23.641 1.00 73.38 110 ASN A N 1
ATOM 866 C CA . ASN A 1 110 ? -9.220 -3.309 23.440 1.00 73.38 110 ASN A CA 1
ATOM 867 C C . ASN A 1 110 ? -9.745 -3.609 22.034 1.00 73.38 110 ASN A C 1
ATOM 869 O O . ASN A 1 110 ? -10.534 -2.856 21.471 1.00 73.38 110 ASN A O 1
ATOM 873 N N . VAL A 1 111 ? -9.303 -4.727 21.465 1.00 72.69 111 VAL A N 1
ATOM 874 C CA . VAL A 1 111 ? -9.782 -5.185 20.154 1.00 72.69 111 VAL A CA 1
ATOM 875 C C . VAL A 1 111 ? -11.291 -5.446 20.212 1.00 72.69 111 VAL A C 1
ATOM 877 O O . VAL A 1 111 ? -11.744 -6.194 21.074 1.00 72.69 111 VAL A O 1
ATOM 880 N N . ALA A 1 112 ? -12.051 -4.880 19.279 1.00 69.25 112 ALA A N 1
ATOM 881 C CA . ALA A 1 112 ? -13.510 -4.914 19.199 1.00 69.25 112 ALA A CA 1
ATOM 882 C C . ALA A 1 112 ? -14.074 -6.341 19.116 1.00 69.25 112 ALA A C 1
ATOM 884 O O . ALA A 1 112 ? -15.169 -6.615 19.593 1.00 69.25 112 ALA A O 1
ATOM 885 N N . TRP A 1 113 ? -13.317 -7.298 18.562 1.00 68.06 113 TRP A N 1
ATOM 886 C CA . TRP A 1 113 ? -13.755 -8.698 18.514 1.00 68.06 113 TRP A CA 1
ATOM 887 C C . TRP A 1 113 ? -13.649 -9.422 19.863 1.00 68.06 113 TRP A C 1
ATOM 889 O O . TRP A 1 113 ? -14.105 -10.563 19.993 1.00 68.06 113 TRP A O 1
ATOM 899 N N . ARG A 1 114 ? -12.963 -8.848 20.862 1.00 69.38 114 ARG A N 1
ATOM 900 C CA . ARG A 1 114 ? -12.784 -9.524 22.147 1.00 69.38 114 ARG A CA 1
ATOM 901 C C . ARG A 1 114 ? -14.050 -9.416 22.965 1.00 69.38 114 ARG A C 1
ATOM 903 O O . ARG A 1 114 ? -14.397 -8.334 23.402 1.00 69.38 114 ARG A O 1
ATOM 910 N N . LYS A 1 115 ? -14.631 -10.573 23.293 1.00 74.56 115 LYS A N 1
ATOM 911 C CA . LYS A 1 115 ? -15.805 -10.691 24.169 1.00 74.56 115 LYS A CA 1
ATOM 912 C C . LYS A 1 115 ? -15.575 -10.156 25.589 1.00 74.56 115 LYS A C 1
ATOM 914 O O . LYS A 1 115 ? -16.553 -9.914 26.278 1.00 74.56 115 LYS A O 1
ATOM 919 N N . SER A 1 116 ? -14.327 -9.966 26.037 1.00 79.88 116 SER A N 1
ATOM 920 C CA . SER A 1 116 ? -14.009 -9.448 27.379 1.00 79.88 116 SER A CA 1
ATOM 921 C C . SER A 1 116 ? -12.826 -8.455 27.408 1.00 79.88 116 SER A C 1
ATOM 923 O O . SER A 1 116 ? -11.832 -8.634 26.689 1.00 79.88 116 SER A O 1
ATOM 925 N N . CYS A 1 117 ? -12.907 -7.399 28.246 1.00 79.31 117 CYS A N 1
ATOM 926 C CA . CYS A 1 117 ? -11.770 -6.492 28.539 1.00 79.31 117 CYS A CA 1
ATOM 927 C C . CYS A 1 117 ? -10.628 -7.315 29.149 1.00 79.31 117 CYS A C 1
ATOM 929 O O . CYS A 1 117 ? -10.835 -8.046 30.111 1.00 79.31 117 CYS A O 1
ATOM 931 N N . ARG A 1 118 ? -9.396 -7.173 28.640 1.00 81.88 118 ARG A N 1
ATOM 932 C CA . ARG A 1 118 ? -8.229 -7.923 29.154 1.00 81.88 118 ARG A CA 1
ATOM 933 C C . ARG A 1 118 ? -7.928 -7.646 30.627 1.00 81.88 118 ARG A C 1
ATOM 935 O O . ARG A 1 118 ? -7.408 -8.518 31.306 1.00 81.88 118 ARG A O 1
ATOM 942 N N . ILE A 1 119 ? -8.190 -6.416 31.069 1.00 83.88 119 ILE A N 1
ATOM 943 C CA . ILE A 1 119 ? -7.828 -5.934 32.403 1.00 83.88 119 ILE A CA 1
ATOM 944 C C . ILE A 1 119 ? -8.963 -6.167 33.398 1.00 83.88 119 ILE A C 1
ATOM 946 O O . ILE A 1 119 ? -8.724 -6.679 34.483 1.00 83.88 119 ILE A O 1
ATOM 950 N N . CYS A 1 120 ? -10.199 -5.802 33.041 1.00 82.69 120 CYS A N 1
ATOM 951 C CA . 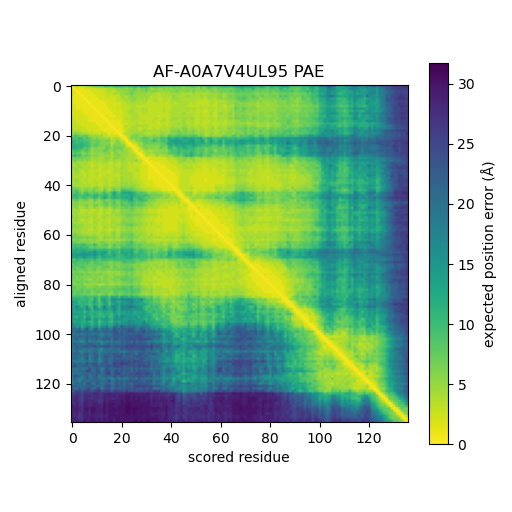CYS A 1 120 ? -11.328 -5.879 33.972 1.00 82.69 120 CYS A CA 1
ATOM 952 C C . CYS A 1 120 ? -12.308 -7.026 33.700 1.00 82.69 120 CYS A C 1
ATOM 954 O O . CYS A 1 120 ? -13.318 -7.106 34.392 1.00 82.69 120 CYS A O 1
ATOM 956 N N . PHE A 1 121 ? -12.044 -7.870 32.694 1.00 81.12 121 PHE A N 1
ATOM 957 C CA . PHE A 1 121 ? -12.890 -8.994 32.264 1.00 81.12 121 PHE A CA 1
ATOM 958 C C . PHE A 1 121 ? -14.360 -8.647 31.976 1.00 81.12 121 PHE A C 1
ATOM 960 O O . PHE A 1 121 ? -15.163 -9.549 31.766 1.00 81.12 121 PHE A O 1
ATOM 967 N N . ALA A 1 122 ? -14.710 -7.359 31.900 1.00 78.56 122 ALA A N 1
ATOM 968 C CA . ALA A 1 122 ? -16.050 -6.914 31.546 1.00 78.56 122 ALA A CA 1
ATOM 969 C C . ALA A 1 122 ? -16.421 -7.425 30.153 1.00 78.56 122 ALA A C 1
ATOM 971 O O . ALA A 1 122 ? -15.605 -7.313 29.233 1.00 78.56 122 ALA A O 1
ATOM 972 N N . GLU A 1 123 ? -17.628 -7.972 30.009 1.00 77.00 123 GLU A N 1
ATOM 973 C CA . GLU A 1 123 ? -18.129 -8.428 28.717 1.00 77.00 123 GLU A CA 1
ATOM 974 C C . GLU A 1 123 ? -18.299 -7.233 27.770 1.00 77.00 123 GLU A C 1
ATOM 976 O O . GLU A 1 123 ? -19.010 -6.270 28.055 1.00 77.00 123 GLU A O 1
ATOM 981 N N . MET A 1 124 ? -17.596 -7.287 26.643 1.00 67.00 124 MET A N 1
ATOM 982 C CA . MET A 1 124 ? -17.660 -6.303 25.566 1.00 67.00 124 MET A CA 1
ATOM 983 C C . MET A 1 124 ? -18.678 -6.862 24.568 1.00 67.00 124 MET A C 1
ATOM 985 O O . MET A 1 124 ? -18.341 -7.627 23.664 1.00 67.00 124 MET A O 1
ATOM 989 N N . GLY A 1 125 ? -19.962 -6.626 24.838 1.00 57.84 125 GLY A N 1
ATOM 990 C CA . GLY A 1 125 ? -21.031 -7.341 24.153 1.00 57.84 125 GLY A CA 1
ATOM 991 C C . GLY A 1 125 ? -22.378 -6.639 24.227 1.00 57.84 125 GLY A C 1
ATOM 992 O O . GLY A 1 125 ? -23.036 -6.654 25.257 1.00 57.84 125 GLY A O 1
ATOM 993 N N . LYS A 1 126 ? -22.788 -6.136 23.058 1.00 45.16 126 LYS A N 1
ATOM 994 C CA . LYS A 1 126 ? -24.078 -5.541 22.678 1.00 45.16 126 LYS A CA 1
ATOM 995 C C . LYS A 1 126 ? -24.346 -4.133 23.210 1.00 45.16 126 LYS A C 1
ATOM 997 O O . LYS A 1 126 ? -24.713 -3.918 24.360 1.00 45.16 126 LYS A O 1
ATOM 1002 N N . LYS A 1 127 ? -24.290 -3.184 22.263 1.00 44.50 127 LYS A N 1
ATOM 1003 C CA . LYS A 1 127 ? -25.146 -1.994 22.244 1.00 44.50 127 LYS A CA 1
ATOM 1004 C C . LYS A 1 127 ? -26.490 -2.346 22.873 1.00 44.50 127 LYS A C 1
ATOM 1006 O O . LYS A 1 127 ? -27.159 -3.266 22.397 1.00 44.50 127 LYS A O 1
ATOM 1011 N N . LYS A 1 128 ? -26.863 -1.620 23.924 1.00 41.06 128 LYS A N 1
ATOM 1012 C CA . LYS A 1 128 ? -28.229 -1.632 24.419 1.00 41.06 128 LYS A CA 1
ATOM 1013 C C . LYS A 1 128 ? -29.169 -1.435 23.227 1.00 41.06 128 LYS A C 1
ATOM 1015 O O . LYS A 1 128 ? -29.071 -0.448 22.502 1.00 41.06 128 LYS A O 1
ATOM 1020 N N . THR A 1 129 ? -30.079 -2.373 23.043 1.00 40.53 129 THR A N 1
ATOM 1021 C CA . THR A 1 129 ? -31.421 -2.074 22.559 1.00 40.53 129 THR A CA 1
ATOM 1022 C C . THR A 1 129 ? -32.071 -1.126 23.575 1.00 40.53 129 THR A C 1
ATOM 1024 O O . THR A 1 129 ? -32.737 -1.571 24.501 1.00 40.53 129 THR A O 1
ATOM 1027 N N . GLU A 1 130 ? -31.796 0.174 23.471 1.00 40.06 130 GLU A N 1
ATOM 1028 C CA . GLU A 1 130 ? -32.687 1.235 23.962 1.00 40.06 130 GLU A CA 1
ATOM 1029 C C . GLU A 1 130 ? -33.645 1.512 22.796 1.00 40.06 130 GLU A C 1
ATOM 1031 O O . GLU A 1 130 ? -33.185 1.728 21.682 1.00 40.06 130 GLU A O 1
ATOM 1036 N N . GLY A 1 131 ? -34.964 1.477 22.882 1.00 37.78 131 GLY A N 1
ATOM 1037 C CA . GLY A 1 131 ? -35.928 1.216 23.936 1.00 37.78 131 GLY A CA 1
ATOM 1038 C C . GLY A 1 131 ? -37.275 1.364 23.224 1.00 37.78 131 GLY A C 1
ATOM 1039 O O . GLY A 1 131 ? -37.491 2.346 22.516 1.00 37.78 131 GLY A O 1
ATOM 1040 N N . GLY A 1 132 ? -38.129 0.352 23.305 1.00 35.59 132 GLY A N 1
ATOM 1041 C CA . GLY A 1 132 ? -39.379 0.298 22.553 1.00 35.59 132 GLY A CA 1
ATOM 1042 C C . GLY A 1 132 ? -40.424 -0.497 23.312 1.00 35.59 132 GLY A C 1
ATOM 1043 O O . GLY A 1 132 ? -40.887 -1.515 22.819 1.00 35.59 132 GLY A O 1
ATOM 1044 N N . GLU A 1 133 ? -40.763 -0.038 24.516 1.00 42.28 133 GLU A N 1
ATOM 1045 C CA . GLU A 1 133 ? -42.010 -0.394 25.191 1.00 42.28 133 GLU A CA 1
ATOM 1046 C C . GLU A 1 133 ? -42.732 0.894 25.620 1.00 42.28 133 GLU A C 1
ATOM 1048 O O . GLU A 1 133 ? -42.285 1.605 26.513 1.00 42.28 133 GLU A O 1
ATOM 1053 N N . ASN A 1 134 ? -43.833 1.154 24.906 1.00 39.03 134 ASN A N 1
ATOM 1054 C CA . ASN A 1 134 ? -45.170 1.541 25.376 1.00 39.03 134 ASN A CA 1
ATOM 1055 C C . ASN A 1 134 ? -45.374 2.816 26.219 1.00 39.03 134 ASN A C 1
ATOM 1057 O O . ASN A 1 134 ? -44.942 2.896 27.365 1.00 39.03 134 ASN A O 1
ATOM 1061 N N . GLY A 1 135 ? -46.234 3.717 25.715 1.00 35.91 135 GLY A N 1
ATOM 1062 C CA . GLY A 1 135 ? -47.011 4.614 26.579 1.00 35.91 135 GLY A CA 1
ATOM 1063 C C . GLY A 1 135 ? -47.536 5.911 25.956 1.00 35.91 135 GLY A C 1
ATOM 1064 O O . GLY A 1 135 ? -47.088 6.972 26.379 1.00 35.91 135 GLY A O 1
ATOM 1065 N N . ALA A 1 136 ? -48.479 5.829 25.008 1.00 33.94 136 ALA A N 1
ATOM 1066 C CA . ALA A 1 136 ? -49.640 6.732 24.864 1.00 33.94 136 ALA A CA 1
ATOM 1067 C C . ALA A 1 136 ? -50.566 6.221 23.751 1.00 33.94 136 ALA A C 1
ATOM 1069 O O . ALA A 1 136 ? -50.066 6.038 22.619 1.00 33.94 136 ALA A O 1
#

Secondary structure (DSSP, 8-state):
-HHHHHHHHHHHHHHHHHHHT--SGGGS-HHHHHHHHHHHHHH-TT-THHHHHHHHHHHHHHHHGGG-TTTHHHHHHHHHHHHHHH-TT-HHHHHHHHHEEEPTTT--EEETT-SB-TTT--B-------------

Radius of gyration: 22.22 Å; Cα contacts (8 Å, |Δi|>4): 101; chains: 1; bounding box: 71×24×56 Å

Sequence (136 aa):
AFSLSGFFAGLSGGLYTHFIRIAGPSTLEVSLSFQAIIWAIFGGVVTIYGPITGVFILYPLMEFLRILPEIRTLLFGLIVIIILLFMPEGLTTWIRDRMEEECPRCKVRNVAWRKSCRICFAEMGKKKTEGGENGA